Protein AF-A0A925FD03-F1 (afdb_monomer_lite)

Foldseek 3Di:
DDDDDDDDDDDDDDDDPPPPPPDDDPPDPDDADPVCVVVVVPVPPPPPPPDDVVPVVVVVVVPCPDPVNVVVVVVVVVVVVVVVVVVVCCVPVVDDDPPDPVVVVVVVVVVVVVVVVVVVVVVVVVVVVVVVLVVLLVVLVVVLVVCVVPDDPPPPCNVVSNNCSVCVSSVVVVVVPPDPDDD

Structure (mmCIF, N/CA/C/O backbone):
data_AF-A0A925FD03-F1
#
_entry.id   AF-A0A925FD03-F1
#
loop_
_atom_site.group_PDB
_atom_site.id
_atom_site.type_symbol
_atom_site.label_atom_id
_atom_site.label_alt_id
_atom_site.label_comp_id
_atom_site.label_asym_id
_atom_site.label_entity_id
_atom_site.label_seq_id
_atom_site.pdbx_PDB_ins_code
_atom_site.Cartn_x
_atom_site.Cartn_y
_atom_site.Cartn_z
_atom_site.occupancy
_atom_site.B_iso_or_equiv
_atom_site.auth_seq_id
_atom_site.auth_comp_id
_atom_site.auth_asym_id
_atom_site.auth_atom_id
_atom_site.pdbx_PDB_model_num
ATOM 1 N N . MET A 1 1 ? 17.446 -18.749 45.546 1.00 41.53 1 MET A N 1
ATOM 2 C CA . MET A 1 1 ? 17.379 -19.954 46.398 1.00 41.53 1 MET A CA 1
ATOM 3 C C . MET A 1 1 ? 17.596 -19.533 47.842 1.00 41.53 1 MET A C 1
ATOM 5 O O . MET A 1 1 ? 18.739 -19.405 48.239 1.00 41.53 1 MET A O 1
ATOM 9 N N . THR A 1 2 ? 16.528 -19.202 48.575 1.00 31.70 2 THR A N 1
ATOM 10 C CA . THR A 1 2 ? 16.390 -19.368 50.040 1.00 31.70 2 THR A CA 1
ATOM 11 C C . THR A 1 2 ? 15.096 -18.706 50.509 1.00 31.70 2 THR A C 1
ATOM 13 O O . THR A 1 2 ? 14.899 -17.503 50.394 1.00 31.70 2 THR A O 1
ATOM 16 N N . TRP A 1 3 ? 14.208 -19.550 51.019 1.00 27.33 3 TRP A N 1
ATOM 17 C CA . TRP A 1 3 ? 13.034 -19.203 51.803 1.00 27.33 3 TRP A CA 1
ATOM 18 C C . TRP A 1 3 ? 13.441 -19.009 53.275 1.00 27.33 3 TRP A C 1
ATOM 20 O O . TRP A 1 3 ? 14.169 -19.841 53.812 1.00 27.33 3 TRP A O 1
ATOM 30 N N . ARG A 1 4 ? 12.930 -17.964 53.935 1.00 31.33 4 ARG A N 1
ATOM 31 C CA . ARG A 1 4 ? 12.794 -17.774 55.402 1.00 31.33 4 ARG A CA 1
ATOM 32 C C . ARG A 1 4 ? 11.747 -16.669 55.598 1.00 31.33 4 ARG A C 1
ATOM 34 O O . ARG A 1 4 ? 11.759 -15.722 54.833 1.00 31.33 4 ARG A O 1
ATOM 41 N N . LEU A 1 5 ? 10.830 -16.664 56.556 1.00 35.66 5 LEU A N 1
ATOM 42 C CA . LEU A 1 5 ? 10.571 -17.503 57.718 1.00 35.66 5 LEU A CA 1
ATOM 43 C C . LEU A 1 5 ? 9.084 -17.345 58.059 1.00 35.66 5 LEU A C 1
ATOM 45 O O . LEU A 1 5 ? 8.507 -16.268 57.958 1.00 35.66 5 LEU A O 1
ATOM 49 N N . ARG A 1 6 ? 8.492 -18.448 58.498 1.00 44.34 6 ARG A N 1
ATOM 50 C CA . ARG A 1 6 ? 7.165 -18.548 59.095 1.00 44.34 6 ARG A CA 1
ATOM 51 C C . ARG A 1 6 ? 7.259 -18.150 60.567 1.00 44.34 6 ARG A C 1
ATOM 53 O O . ARG A 1 6 ? 8.025 -18.770 61.298 1.00 44.34 6 ARG A O 1
ATOM 60 N N . THR A 1 7 ? 6.411 -17.235 61.027 1.00 45.59 7 THR A N 1
ATOM 61 C CA . THR A 1 7 ? 6.007 -17.169 62.439 1.00 45.59 7 THR A CA 1
ATOM 62 C C . THR A 1 7 ? 4.485 -17.168 62.526 1.00 45.59 7 THR A C 1
ATOM 64 O O . THR A 1 7 ? 3.768 -16.694 61.647 1.00 45.59 7 THR A O 1
ATOM 67 N N . ARG A 1 8 ? 3.994 -17.882 63.535 1.00 40.28 8 ARG A N 1
ATOM 68 C CA . ARG A 1 8 ? 2.632 -18.387 63.679 1.00 40.28 8 ARG A CA 1
ATOM 69 C C . ARG A 1 8 ? 2.003 -17.721 64.903 1.00 40.28 8 ARG A C 1
ATOM 71 O O . ARG A 1 8 ? 2.601 -17.768 65.967 1.00 40.28 8 ARG A O 1
ATOM 78 N N . LYS A 1 9 ? 0.744 -17.300 64.734 1.00 36.22 9 LYS A N 1
ATOM 79 C CA . LYS A 1 9 ? -0.324 -17.115 65.738 1.00 36.22 9 LYS A CA 1
ATOM 80 C C . LYS A 1 9 ? -0.216 -15.948 66.732 1.00 36.22 9 LYS A C 1
ATOM 82 O O . LYS A 1 9 ? 0.483 -16.024 67.730 1.00 36.22 9 LYS A O 1
ATOM 87 N N . GLY A 1 10 ? -1.148 -15.011 66.562 1.00 35.59 10 GLY A N 1
ATOM 88 C CA . GLY A 1 10 ? -1.773 -14.249 67.639 1.00 35.59 10 GLY A CA 1
ATOM 89 C C . GLY A 1 10 ? -3.152 -13.754 67.189 1.00 35.59 10 GLY A C 1
ATOM 90 O O . GLY A 1 10 ? -3.254 -13.156 66.129 1.00 35.59 10 GLY A O 1
ATOM 91 N N . GLY A 1 11 ? -4.192 -14.036 67.982 1.00 33.16 11 GLY A N 1
ATOM 92 C CA . GLY A 1 11 ? -5.433 -13.248 68.028 1.00 33.16 11 GLY A CA 1
ATOM 93 C C . GLY A 1 11 ? -6.513 -13.536 66.981 1.00 33.16 11 GLY A C 1
ATOM 94 O O . GLY A 1 11 ? -6.385 -13.197 65.814 1.00 33.16 11 GLY A O 1
ATOM 95 N N . LYS A 1 12 ? -7.633 -14.111 67.429 1.00 38.88 12 LYS A N 1
ATOM 96 C CA . LYS A 1 12 ? -8.892 -14.205 66.680 1.00 38.88 12 LYS A CA 1
ATOM 97 C C . LYS A 1 12 ? -9.540 -12.819 66.549 1.00 38.88 12 LYS A C 1
A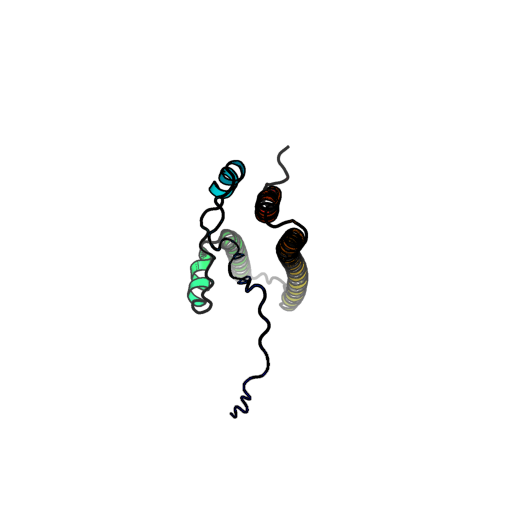TOM 99 O O . LYS A 1 12 ? -9.759 -12.175 67.566 1.00 38.88 12 LYS A O 1
ATOM 104 N N . MET A 1 13 ? -9.979 -12.461 65.346 1.00 33.41 13 MET A N 1
ATOM 105 C CA . MET A 1 13 ? -11.202 -11.686 65.110 1.00 33.41 13 MET A CA 1
ATOM 106 C C . MET A 1 13 ? -11.670 -12.004 63.689 1.00 33.41 13 MET A C 1
ATOM 108 O O . MET A 1 13 ? -11.008 -11.664 62.715 1.00 33.41 13 MET A O 1
ATOM 112 N N . SER A 1 14 ? -12.769 -12.749 63.580 1.00 45.66 14 SER A N 1
ATOM 113 C CA . SER A 1 14 ? -13.496 -12.925 62.324 1.00 45.66 14 SER A CA 1
ATOM 114 C C . SER A 1 14 ? -14.675 -11.963 62.353 1.00 45.66 14 SER A C 1
ATOM 116 O O . SER A 1 14 ? -15.416 -11.946 63.337 1.00 45.66 14 SER A O 1
ATOM 118 N N . PRO A 1 15 ? -14.827 -11.156 61.301 1.00 34.41 15 PRO A N 1
ATOM 119 C CA . PRO A 1 15 ? -16.124 -11.116 60.647 1.00 34.41 15 PRO A CA 1
ATOM 120 C C . PRO A 1 15 ? -15.973 -11.193 59.122 1.00 34.41 15 PRO A C 1
ATOM 122 O O . PRO A 1 15 ? -15.280 -10.389 58.511 1.00 34.41 15 PRO A O 1
ATOM 125 N N . GLY A 1 16 ? -16.674 -12.153 58.516 1.00 35.59 16 GLY A N 1
ATOM 126 C CA . GLY A 1 16 ? -17.121 -12.058 57.126 1.00 35.59 16 GLY A CA 1
ATOM 127 C C . GLY A 1 16 ? -16.068 -12.321 56.054 1.00 35.59 16 GLY A C 1
ATOM 128 O O . GLY A 1 16 ? -15.621 -11.412 55.361 1.00 35.59 16 GLY A O 1
ATOM 129 N N . THR A 1 17 ? -15.750 -13.593 55.832 1.00 36.62 17 THR A N 1
ATOM 130 C CA . THR A 1 17 ? -15.145 -14.068 54.586 1.00 36.62 17 THR A CA 1
ATOM 131 C C . THR A 1 17 ? -16.154 -13.883 53.445 1.00 36.62 17 THR A C 1
ATOM 133 O O . THR A 1 17 ? -16.907 -14.795 53.115 1.00 36.62 17 THR A O 1
ATOM 136 N N . HIS A 1 18 ? -16.212 -12.698 52.838 1.00 35.25 18 HIS A N 1
ATOM 137 C CA . HIS A 1 18 ? -16.788 -12.566 51.503 1.00 35.25 18 HIS A CA 1
ATOM 138 C C . HIS A 1 18 ? -15.708 -12.958 50.502 1.00 35.25 18 HIS A C 1
ATOM 140 O O . HIS A 1 18 ? -14.871 -12.156 50.094 1.00 35.25 18 HIS A O 1
ATOM 146 N N . SER A 1 19 ? -15.709 -14.249 50.181 1.00 34.69 19 SER A N 1
ATOM 147 C CA . SER A 1 19 ? -14.955 -14.857 49.095 1.00 34.69 19 SER A CA 1
ATOM 148 C C . SER A 1 19 ? -15.075 -14.011 47.828 1.00 34.69 19 SER A C 1
ATOM 150 O O . SER A 1 19 ? -16.156 -13.868 47.256 1.00 34.69 19 SER A O 1
ATOM 152 N N . VAL A 1 20 ? -13.951 -13.456 47.379 1.00 41.53 20 VAL A N 1
ATOM 153 C CA . VAL A 1 20 ? -13.813 -12.704 46.123 1.00 41.53 20 VAL A CA 1
ATOM 154 C C . VAL A 1 20 ? -13.745 -13.695 44.949 1.00 41.53 20 VAL A C 1
ATOM 156 O O . VAL A 1 20 ? -12.783 -13.720 44.189 1.00 41.53 20 VAL A O 1
ATOM 159 N N . GLU A 1 21 ? -14.745 -14.572 44.831 1.00 36.34 21 GLU A N 1
ATOM 160 C CA . GLU A 1 21 ? -14.787 -15.642 43.817 1.00 36.34 21 GLU A CA 1
ATOM 161 C C . GLU A 1 21 ? -15.936 -15.519 42.801 1.00 36.34 21 GLU A C 1
ATOM 163 O O . GLU A 1 21 ? -16.087 -16.377 41.936 1.00 36.34 21 GLU A O 1
ATOM 168 N N . HIS A 1 22 ? -16.714 -14.431 42.798 1.00 38.28 22 HIS A N 1
ATOM 169 C CA . HIS A 1 22 ? -17.893 -14.334 41.923 1.00 38.28 22 HIS A CA 1
ATOM 170 C C . HIS A 1 22 ? -17.983 -13.065 41.072 1.00 38.28 22 HIS A C 1
ATOM 172 O O . HIS A 1 22 ? -19.055 -12.491 40.964 1.00 38.28 22 HIS A O 1
ATOM 178 N N . LEU A 1 23 ? -16.904 -12.642 40.409 1.00 40.28 23 LEU A N 1
ATOM 179 C CA . LEU A 1 23 ? -17.001 -11.673 39.299 1.00 40.28 23 LEU A CA 1
ATOM 180 C C . LEU A 1 23 ? -16.047 -12.045 38.157 1.00 40.28 23 LEU A C 1
ATOM 182 O O . LEU A 1 23 ? -15.271 -11.241 37.647 1.00 40.28 23 LEU A O 1
ATOM 186 N N . ALA A 1 24 ? -16.094 -13.309 37.739 1.00 33.28 24 ALA A N 1
ATOM 187 C CA . ALA A 1 24 ? -15.550 -13.682 36.445 1.00 33.28 24 ALA A CA 1
ATOM 188 C C . ALA A 1 24 ? -16.491 -13.135 35.363 1.00 33.28 24 ALA A C 1
ATOM 190 O O . ALA A 1 24 ? -17.618 -13.616 35.224 1.00 33.28 24 ALA A O 1
ATOM 191 N N . PHE A 1 25 ? -16.021 -12.156 34.581 1.00 42.28 25 PHE A N 1
ATOM 192 C CA . PHE A 1 25 ? -16.588 -11.864 33.263 1.00 42.28 25 PHE A CA 1
ATOM 193 C C . PHE A 1 25 ? -16.885 -13.194 32.556 1.00 42.28 25 PHE A C 1
ATOM 195 O O . PHE A 1 25 ? -16.023 -14.085 32.585 1.00 42.28 25 PHE A O 1
ATOM 202 N N . PRO A 1 26 ? -18.066 -13.373 31.940 1.00 40.09 26 PRO A N 1
ATOM 203 C CA . PRO A 1 26 ? -18.356 -14.595 31.212 1.00 40.09 26 PRO A CA 1
ATOM 204 C C . PRO A 1 26 ? -17.253 -14.807 30.170 1.00 40.09 26 PRO A C 1
ATOM 206 O O . PRO A 1 26 ? -17.122 -14.048 29.215 1.00 40.09 26 PRO A O 1
ATOM 209 N N . ARG A 1 27 ? -16.421 -15.836 30.383 1.00 45.00 27 ARG A N 1
ATOM 210 C CA . ARG A 1 27 ? -15.337 -16.216 29.459 1.00 45.00 27 ARG A CA 1
ATOM 211 C C . ARG A 1 27 ? -15.885 -16.766 28.138 1.00 45.00 27 ARG A C 1
ATOM 213 O O . ARG A 1 27 ? -15.128 -16.963 27.194 1.00 45.00 27 ARG A O 1
ATOM 220 N N . ALA A 1 28 ? -17.190 -17.034 28.085 1.00 44.44 28 ALA A N 1
ATOM 221 C CA . ALA A 1 28 ? -17.898 -17.414 26.878 1.00 44.44 28 ALA A CA 1
ATOM 222 C C . ALA A 1 28 ? -18.300 -16.153 26.092 1.00 44.44 28 ALA A C 1
ATOM 224 O O . ALA A 1 28 ? -18.830 -15.214 26.691 1.00 44.44 28 ALA A O 1
ATOM 225 N N . PRO A 1 29 ? -18.088 -16.116 24.764 1.00 45.66 29 PRO A N 1
ATOM 226 C CA . PRO A 1 29 ? -18.530 -14.994 23.946 1.00 45.66 29 PRO A CA 1
ATOM 227 C C . PRO A 1 29 ? -20.040 -14.797 24.126 1.00 45.66 29 PRO A C 1
ATOM 229 O O . PRO A 1 29 ? -20.816 -15.737 23.948 1.00 45.66 29 PRO A O 1
ATOM 232 N N . MET A 1 30 ? -20.462 -13.582 24.495 1.00 56.84 30 MET A N 1
ATOM 233 C CA . MET A 1 30 ? -21.887 -13.265 24.571 1.00 56.84 30 MET A CA 1
ATOM 234 C C . MET A 1 30 ? -22.548 -13.528 23.209 1.00 56.84 30 MET A C 1
ATOM 236 O O . MET A 1 30 ? -21.993 -13.148 22.172 1.00 56.84 30 MET A O 1
ATOM 240 N N . PRO A 1 31 ? -23.743 -14.141 23.178 1.00 48.41 31 PRO A N 1
ATOM 241 C CA . PRO A 1 31 ? -24.482 -14.300 21.940 1.00 48.41 31 PRO A CA 1
ATOM 242 C C . PRO A 1 31 ? -24.860 -12.920 21.396 1.00 48.41 31 PRO A C 1
ATOM 244 O O . PRO A 1 31 ? -25.559 -12.145 22.046 1.00 48.41 31 PRO A O 1
ATOM 247 N N . TRP A 1 32 ? -24.402 -12.622 20.182 1.00 50.66 32 TRP A N 1
ATOM 248 C CA . TRP A 1 32 ? -24.641 -11.343 19.519 1.00 50.66 32 TRP A CA 1
ATOM 249 C C . TRP A 1 32 ? -26.138 -10.971 19.479 1.00 50.66 32 TRP A C 1
ATOM 251 O O . TRP A 1 32 ? -26.981 -11.818 19.129 1.00 50.66 32 TRP A O 1
ATOM 261 N N . PRO A 1 33 ? -26.492 -9.703 19.763 1.00 53.25 33 PRO A N 1
ATOM 262 C CA . PRO A 1 33 ? -27.855 -9.202 19.603 1.00 53.25 33 PRO A CA 1
ATOM 263 C C . PRO A 1 33 ? -28.383 -9.411 18.180 1.00 53.25 33 PRO A C 1
ATOM 265 O O . PRO A 1 33 ? -27.627 -9.350 17.209 1.00 53.25 33 PRO A O 1
ATOM 268 N N . ARG A 1 34 ? -29.694 -9.671 18.038 1.00 57.53 34 ARG A N 1
ATOM 269 C CA . ARG A 1 34 ? -30.312 -10.074 16.754 1.00 57.53 34 ARG A CA 1
ATOM 270 C C . ARG A 1 34 ? -30.016 -9.101 15.600 1.00 57.53 34 ARG A C 1
ATOM 272 O O . ARG A 1 34 ? -29.830 -9.560 14.480 1.00 57.53 34 ARG A O 1
ATOM 279 N N . TYR A 1 35 ? -29.890 -7.803 15.880 1.00 58.84 35 TYR A N 1
ATOM 280 C CA . TYR A 1 35 ? -29.585 -6.767 14.885 1.00 58.84 35 TYR A CA 1
ATOM 281 C C . TYR A 1 35 ? -28.125 -6.761 14.403 1.00 58.84 35 TYR A C 1
ATOM 283 O O . TYR A 1 35 ? -27.875 -6.409 13.258 1.00 58.84 35 TYR A O 1
ATOM 291 N N . LEU A 1 36 ? -27.155 -7.189 15.221 1.00 52.34 36 LEU A N 1
ATOM 292 C CA . LEU A 1 36 ? -25.764 -7.352 14.772 1.00 52.34 36 LEU A CA 1
ATOM 293 C C . LEU A 1 36 ? -25.520 -8.697 14.099 1.00 52.34 36 LEU A C 1
ATOM 295 O O . LEU A 1 36 ? -24.520 -8.871 13.410 1.00 52.34 36 LEU A O 1
ATOM 299 N N . ARG A 1 37 ? -26.447 -9.643 14.259 1.00 53.81 37 ARG A N 1
ATOM 300 C CA . ARG A 1 37 ? -26.341 -10.975 13.666 1.00 53.81 37 ARG A CA 1
ATOM 301 C C . ARG A 1 37 ? -26.352 -10.929 12.133 1.00 53.81 37 ARG A C 1
ATOM 303 O O . ARG A 1 37 ? -25.707 -11.759 11.497 1.00 53.81 37 ARG A O 1
ATOM 310 N N . SER A 1 38 ? -27.033 -9.942 11.543 1.00 54.25 38 SER A N 1
ATOM 311 C CA . SER A 1 38 ? -27.000 -9.667 10.099 1.00 54.25 38 SER A CA 1
ATOM 312 C C . SER A 1 38 ? -25.640 -9.126 9.638 1.00 54.25 38 SER A C 1
ATOM 314 O O . SER A 1 38 ? -25.175 -9.509 8.569 1.00 54.25 38 SER A O 1
ATOM 316 N N . LEU A 1 39 ? -24.967 -8.321 10.468 1.00 51.00 39 LEU A N 1
ATOM 317 C CA . LEU A 1 39 ? -23.623 -7.784 10.216 1.00 51.00 39 LEU A CA 1
ATOM 318 C C . LEU A 1 39 ? -22.513 -8.821 10.451 1.00 51.00 39 LEU A C 1
ATOM 320 O O . LEU A 1 39 ? -21.495 -8.797 9.769 1.00 51.00 39 LEU A O 1
ATOM 324 N N . THR A 1 40 ? -22.698 -9.767 11.375 1.00 49.28 40 THR A N 1
ATOM 325 C CA . THR A 1 40 ? -21.745 -10.873 11.584 1.00 49.28 40 THR A CA 1
ATOM 326 C C . THR A 1 40 ? -21.871 -11.965 10.526 1.00 49.28 40 THR A C 1
ATOM 328 O O . THR A 1 40 ? -20.902 -12.668 10.265 1.00 49.28 40 THR A O 1
ATOM 331 N N . ARG A 1 41 ? -23.043 -12.114 9.887 1.00 48.88 41 ARG A N 1
ATOM 332 C CA . ARG A 1 41 ? -23.267 -13.123 8.834 1.00 48.88 41 ARG A CA 1
ATOM 333 C C . ARG A 1 41 ? -22.438 -12.850 7.571 1.00 48.88 41 ARG A C 1
ATOM 335 O O . ARG A 1 41 ? -22.217 -13.766 6.788 1.00 48.88 41 ARG A O 1
ATOM 342 N N . THR A 1 42 ? -21.951 -11.621 7.397 1.00 47.69 42 THR A N 1
ATOM 343 C CA . THR A 1 42 ? -21.084 -11.204 6.284 1.00 47.69 42 THR A CA 1
ATOM 344 C C . THR A 1 42 ? -19.600 -11.148 6.646 1.00 47.69 42 THR A C 1
ATOM 346 O O . THR A 1 42 ? -18.785 -10.826 5.784 1.00 47.69 42 THR A O 1
ATOM 349 N N . LEU A 1 43 ? -19.217 -11.475 7.886 1.00 48.12 43 LEU A N 1
ATOM 350 C CA . LEU A 1 43 ? -17.821 -11.674 8.264 1.00 48.12 43 LEU A CA 1
ATOM 351 C C . LEU A 1 43 ? -17.512 -13.168 8.102 1.00 48.12 43 LEU A C 1
ATOM 353 O O . LEU A 1 43 ? -17.717 -13.925 9.053 1.00 48.12 43 LEU A O 1
ATOM 357 N N . PRO A 1 44 ? -17.064 -13.632 6.913 1.00 43.91 44 PRO A N 1
ATOM 358 C CA . PRO A 1 44 ? -16.608 -15.007 6.772 1.00 43.91 44 PRO A CA 1
ATOM 359 C C . PRO A 1 44 ? -15.559 -15.260 7.850 1.00 43.91 44 PRO A C 1
ATOM 361 O O . PRO A 1 44 ? -14.762 -14.362 8.143 1.00 43.91 44 PRO A O 1
ATOM 364 N N . GLY A 1 45 ? -15.576 -16.459 8.439 1.00 50.00 45 GLY A N 1
ATOM 365 C CA . GLY A 1 45 ? -14.507 -16.966 9.292 1.00 50.00 45 GLY A CA 1
ATOM 366 C C . GLY A 1 45 ? -13.205 -16.912 8.507 1.00 50.00 45 GLY A C 1
ATOM 367 O O . GLY A 1 45 ? -12.838 -17.846 7.802 1.00 50.00 45 GLY A O 1
ATOM 368 N N . ARG A 1 46 ? -12.566 -15.746 8.530 1.00 49.94 46 ARG A N 1
ATOM 369 C CA . ARG A 1 46 ? -11.410 -15.447 7.712 1.00 49.94 46 ARG A CA 1
ATOM 370 C C . ARG A 1 46 ? -10.270 -16.064 8.484 1.00 49.94 46 ARG A C 1
ATOM 372 O O . ARG A 1 46 ? -9.834 -15.498 9.484 1.00 49.94 46 ARG A O 1
ATOM 379 N N . SER A 1 47 ? -9.851 -17.252 8.055 1.00 49.41 47 SER A N 1
ATOM 380 C CA . SER A 1 47 ? -8.564 -17.818 8.437 1.00 49.41 47 SER A CA 1
ATOM 381 C C . SER A 1 47 ? -7.552 -16.677 8.404 1.00 49.41 47 SER A C 1
ATOM 383 O O . SER A 1 47 ? -7.339 -16.067 7.350 1.00 49.41 47 SER A O 1
ATOM 385 N N . MET A 1 48 ? -7.022 -16.313 9.572 1.00 55.91 48 MET A N 1
ATOM 386 C CA . MET A 1 48 ? -5.949 -15.336 9.670 1.00 55.91 48 MET A CA 1
ATOM 387 C C . MET A 1 48 ? -4.867 -15.798 8.699 1.00 55.91 48 MET A C 1
ATOM 389 O O . MET A 1 48 ? -4.416 -16.939 8.803 1.00 55.91 48 MET A O 1
ATOM 393 N N . ILE A 1 49 ? -4.535 -14.961 7.709 1.00 60.38 49 ILE A N 1
ATOM 394 C CA . ILE A 1 49 ? -3.522 -15.287 6.703 1.00 60.38 49 ILE A CA 1
ATOM 395 C C . ILE A 1 49 ? -2.255 -15.614 7.480 1.00 60.38 49 ILE A C 1
ATOM 397 O O . ILE A 1 49 ? -1.631 -14.741 8.082 1.00 60.38 49 ILE A O 1
ATOM 401 N N . THR A 1 50 ? -1.949 -16.903 7.543 1.00 57.09 50 THR A N 1
ATOM 402 C CA . THR A 1 50 ? -0.805 -17.403 8.281 1.00 57.09 50 THR A CA 1
ATOM 403 C C . THR A 1 50 ? 0.367 -17.220 7.337 1.00 57.09 50 THR A C 1
ATOM 405 O O . THR A 1 50 ? 0.526 -17.969 6.378 1.00 57.09 50 THR A O 1
ATOM 408 N N . TYR A 1 51 ? 1.111 -16.132 7.532 1.00 65.31 51 TYR A N 1
ATOM 409 C CA . TYR A 1 51 ? 2.347 -15.898 6.800 1.00 65.31 51 TYR A CA 1
ATOM 410 C C . TYR A 1 51 ? 3.380 -16.896 7.311 1.00 65.31 51 TYR A C 1
ATOM 412 O O . TYR A 1 51 ? 3.835 -16.781 8.446 1.00 65.31 51 TYR A O 1
ATOM 420 N N . ASP A 1 52 ? 3.724 -17.881 6.486 1.00 76.38 52 ASP A N 1
ATOM 421 C CA . ASP A 1 52 ? 4.833 -18.786 6.755 1.00 76.38 52 ASP A CA 1
ATOM 422 C C . ASP A 1 52 ? 6.106 -18.229 6.092 1.00 76.38 52 ASP A C 1
ATOM 424 O O . ASP A 1 52 ? 6.269 -18.356 4.873 1.00 76.38 52 ASP A O 1
ATOM 428 N N . PRO A 1 53 ? 7.012 -17.584 6.854 1.00 71.75 53 PRO A N 1
ATOM 429 C CA . PRO A 1 53 ? 8.215 -16.969 6.297 1.00 71.75 53 PRO A CA 1
ATOM 430 C C . PRO A 1 53 ? 9.207 -18.002 5.742 1.00 71.75 53 PRO A C 1
ATOM 432 O O . PRO A 1 53 ? 10.134 -17.628 5.026 1.00 71.75 53 PRO A O 1
ATOM 435 N N . LYS A 1 54 ? 9.031 -19.298 6.043 1.00 78.06 54 LYS A N 1
ATOM 436 C CA . LYS A 1 54 ? 9.943 -20.364 5.600 1.00 78.06 54 LYS A CA 1
ATOM 437 C C . LYS A 1 54 ? 9.713 -20.779 4.144 1.00 78.06 54 LYS A C 1
ATOM 439 O O . LYS A 1 54 ? 10.590 -21.390 3.545 1.00 78.06 54 LYS A O 1
ATOM 444 N N . ASN A 1 55 ? 8.585 -20.388 3.551 1.00 76.44 55 ASN A N 1
ATOM 445 C CA . ASN A 1 55 ? 8.183 -20.758 2.191 1.00 76.44 55 ASN A CA 1
ATOM 446 C C . ASN A 1 55 ? 8.364 -19.616 1.168 1.00 76.44 55 ASN A C 1
ATOM 448 O O . ASN A 1 55 ? 7.540 -19.438 0.271 1.00 76.44 55 ASN A O 1
ATOM 452 N N . TRP A 1 56 ? 9.447 -18.837 1.270 1.00 80.56 56 TRP A N 1
ATOM 453 C CA . TRP A 1 56 ? 9.697 -17.675 0.399 1.00 80.56 56 TRP A CA 1
ATOM 454 C C . TRP A 1 56 ? 9.819 -18.031 -1.095 1.00 80.56 56 TRP A C 1
ATOM 456 O O . TRP A 1 56 ? 9.333 -17.285 -1.942 1.00 80.56 56 TRP A O 1
ATOM 466 N N . LEU A 1 57 ? 10.393 -19.196 -1.424 1.00 81.00 57 LEU A N 1
ATOM 467 C CA . LEU A 1 57 ? 10.506 -19.680 -2.808 1.00 81.00 57 LEU A CA 1
ATOM 468 C C . LEU A 1 57 ? 9.135 -19.913 -3.442 1.00 81.00 57 LEU A C 1
ATOM 470 O O . LEU A 1 57 ? 8.891 -19.519 -4.577 1.00 81.00 57 LEU A O 1
ATOM 474 N N . ARG A 1 58 ? 8.207 -20.513 -2.693 1.00 74.62 58 ARG A N 1
ATOM 475 C CA . ARG A 1 58 ? 6.850 -20.761 -3.181 1.00 74.62 58 ARG A CA 1
ATOM 476 C C . ARG A 1 58 ? 6.097 -19.452 -3.425 1.00 74.62 58 ARG A C 1
ATOM 478 O O . ARG A 1 58 ? 5.377 -19.356 -4.406 1.00 74.62 58 ARG A O 1
ATOM 485 N N . ILE A 1 59 ? 6.326 -18.425 -2.605 1.00 75.62 59 ILE A N 1
ATOM 486 C CA . ILE A 1 59 ? 5.745 -17.086 -2.802 1.00 75.62 59 ILE A CA 1
ATOM 487 C C . ILE A 1 59 ? 6.252 -16.444 -4.103 1.00 75.62 59 ILE A C 1
ATOM 489 O O . ILE A 1 59 ? 5.463 -15.824 -4.816 1.00 75.62 59 ILE A O 1
ATOM 493 N N . LEU A 1 60 ? 7.534 -16.627 -4.441 1.00 77.69 60 LEU A N 1
ATOM 494 C CA . LEU A 1 60 ? 8.111 -16.131 -5.695 1.00 77.69 60 LEU A CA 1
ATOM 495 C C . LEU A 1 60 ? 7.447 -16.780 -6.924 1.00 77.69 60 LEU A C 1
ATOM 497 O O . LEU A 1 60 ? 7.181 -16.093 -7.908 1.00 77.69 60 LEU A O 1
ATOM 501 N N . PHE A 1 61 ? 7.125 -18.076 -6.846 1.00 76.12 61 PHE A N 1
ATOM 502 C CA . PHE A 1 61 ? 6.501 -18.826 -7.945 1.00 76.12 61 PHE A CA 1
ATOM 503 C C . PHE A 1 61 ? 4.957 -18.840 -7.932 1.00 76.12 61 PHE A C 1
ATOM 505 O O . PHE A 1 61 ? 4.359 -19.107 -8.971 1.00 76.12 61 PHE A O 1
ATOM 512 N N . ASP A 1 62 ? 4.294 -18.496 -6.821 1.00 70.00 62 ASP A N 1
ATOM 513 C CA . ASP A 1 62 ? 2.829 -18.311 -6.732 1.00 70.00 62 ASP A CA 1
ATOM 514 C C . ASP A 1 62 ? 2.376 -16.915 -7.244 1.00 70.00 62 ASP A C 1
ATOM 516 O O . ASP A 1 62 ? 1.192 -16.686 -7.516 1.00 70.00 62 ASP A O 1
ATOM 520 N N . PHE A 1 63 ? 3.325 -15.988 -7.441 1.00 66.44 63 PHE A N 1
ATOM 521 C CA . PHE A 1 63 ? 3.151 -14.610 -7.935 1.00 66.44 63 PHE A CA 1
ATOM 522 C C . PHE A 1 63 ? 2.519 -14.413 -9.346 1.00 66.44 63 PHE A C 1
ATOM 524 O O . PHE A 1 63 ? 1.842 -13.392 -9.541 1.00 66.44 63 PHE A O 1
ATOM 531 N N . PRO A 1 64 ? 2.637 -15.340 -10.327 1.00 65.94 64 PRO A N 1
ATOM 532 C CA . PRO A 1 64 ? 2.139 -15.158 -11.701 1.00 65.94 64 PRO A CA 1
ATOM 533 C C . PRO A 1 64 ? 0.622 -14.967 -11.852 1.00 65.94 64 PRO A C 1
ATOM 535 O O . PRO A 1 64 ? 0.161 -14.557 -12.915 1.00 65.94 64 PRO A O 1
ATOM 538 N N . ARG A 1 65 ? -0.182 -15.259 -10.818 1.00 67.19 65 ARG A N 1
ATOM 539 C CA . ARG A 1 65 ? -1.650 -15.100 -10.877 1.00 67.19 65 ARG A CA 1
ATOM 540 C C . ARG A 1 65 ? -2.141 -13.685 -10.574 1.00 67.19 65 ARG A C 1
ATOM 542 O O . ARG A 1 65 ? -3.339 -13.429 -10.701 1.00 67.19 65 ARG A O 1
ATOM 549 N N . SER A 1 66 ? -1.271 -12.773 -10.137 1.00 78.19 66 SER A N 1
ATOM 550 C CA . SER A 1 66 ? -1.727 -11.433 -9.767 1.00 78.19 66 SER A CA 1
ATOM 551 C C . SER A 1 66 ? -2.076 -10.590 -11.011 1.00 78.19 66 SER A C 1
ATOM 553 O O . SER A 1 66 ? -1.328 -10.597 -11.991 1.00 78.19 66 SER A O 1
ATOM 555 N N . PRO A 1 67 ? -3.180 -9.816 -10.994 1.00 78.38 67 PRO A N 1
ATOM 556 C CA . PRO A 1 67 ? -3.534 -8.914 -12.095 1.00 78.38 67 PRO A CA 1
ATOM 557 C C . PRO A 1 67 ? -2.430 -7.900 -12.424 1.00 78.38 67 PRO A C 1
ATOM 559 O O . PRO A 1 67 ? -2.231 -7.573 -13.589 1.00 78.38 67 PRO A O 1
ATOM 562 N N . VAL A 1 68 ? -1.692 -7.460 -11.397 1.00 84.00 68 VAL A N 1
ATOM 563 C CA . VAL A 1 68 ? -0.558 -6.529 -11.502 1.00 84.00 68 VAL A CA 1
ATOM 564 C C . VAL A 1 68 ? 0.586 -7.137 -12.310 1.00 84.00 68 VAL A C 1
ATOM 566 O O . VAL A 1 68 ? 1.203 -6.458 -13.124 1.00 84.00 68 VAL A O 1
ATOM 569 N N . PHE A 1 69 ? 0.861 -8.429 -12.123 1.00 83.62 69 PHE A N 1
ATOM 570 C CA . PHE A 1 69 ? 1.896 -9.106 -12.894 1.00 83.62 69 PHE A CA 1
ATOM 571 C C . PHE A 1 69 ? 1.541 -9.150 -14.379 1.00 83.62 69 PHE A C 1
ATOM 573 O O . PHE A 1 69 ? 2.387 -8.850 -15.209 1.00 83.62 69 PHE A O 1
ATOM 580 N N . ARG A 1 70 ? 0.284 -9.456 -14.725 1.00 83.12 70 ARG A N 1
ATOM 581 C CA . ARG A 1 70 ? -0.142 -9.512 -16.131 1.00 83.12 70 ARG A CA 1
ATOM 582 C C . ARG A 1 70 ? -0.012 -8.159 -16.831 1.00 83.12 70 ARG A C 1
ATOM 584 O O . ARG A 1 70 ? 0.387 -8.132 -17.988 1.00 83.12 70 ARG A O 1
ATOM 591 N N . THR A 1 71 ? -0.331 -7.058 -16.150 1.00 86.44 71 THR A N 1
ATOM 592 C CA . THR A 1 71 ? -0.153 -5.716 -16.724 1.00 86.44 71 THR A CA 1
ATOM 593 C C . THR A 1 71 ? 1.326 -5.390 -16.918 1.00 86.44 71 THR A C 1
ATOM 595 O O . THR A 1 71 ? 1.727 -5.058 -18.025 1.00 86.44 71 THR A O 1
ATOM 598 N N . LEU A 1 72 ? 2.157 -5.602 -15.891 1.00 89.50 72 LEU A N 1
ATOM 599 C CA . LEU A 1 72 ? 3.595 -5.319 -15.973 1.00 89.50 72 LEU A CA 1
ATOM 600 C C . LEU A 1 72 ? 4.314 -6.214 -16.990 1.00 89.50 72 LEU A C 1
ATOM 602 O O . LEU A 1 72 ? 5.218 -5.761 -17.681 1.00 89.50 72 LEU A O 1
ATOM 606 N N . ALA A 1 73 ? 3.922 -7.483 -17.096 1.00 89.06 73 ALA A N 1
ATOM 607 C CA . ALA A 1 73 ? 4.509 -8.417 -18.047 1.00 89.06 73 ALA A CA 1
ATOM 608 C C . ALA A 1 73 ? 4.249 -7.981 -19.495 1.00 89.06 73 ALA A C 1
ATOM 610 O O . ALA A 1 73 ? 5.148 -8.090 -20.322 1.00 89.06 73 ALA A O 1
ATOM 611 N N . LEU A 1 74 ? 3.056 -7.454 -19.797 1.00 89.69 74 LEU A N 1
ATOM 612 C CA . LEU A 1 74 ? 2.755 -6.898 -21.118 1.00 89.69 74 LEU A CA 1
ATOM 613 C C . LEU A 1 74 ? 3.603 -5.655 -21.411 1.00 89.69 74 LEU A C 1
ATOM 615 O O . LEU A 1 74 ? 4.151 -5.559 -22.507 1.00 89.69 74 LEU A O 1
ATOM 619 N N . ASP A 1 75 ? 3.781 -4.765 -20.432 1.00 92.44 75 ASP A N 1
ATOM 620 C CA . ASP A 1 75 ? 4.633 -3.578 -20.583 1.00 92.44 75 ASP A CA 1
ATOM 621 C C . ASP A 1 75 ? 6.104 -3.964 -20.840 1.00 92.44 75 ASP A C 1
ATOM 623 O O . ASP A 1 75 ? 6.748 -3.425 -21.741 1.00 92.44 75 ASP A O 1
ATOM 627 N N . VAL A 1 76 ? 6.632 -4.946 -20.096 1.00 94.12 76 VAL A N 1
ATOM 628 C CA . VAL A 1 76 ? 8.014 -5.441 -20.248 1.00 94.12 76 VAL A CA 1
ATOM 629 C C . VAL A 1 76 ? 8.214 -6.146 -21.589 1.00 94.12 76 VAL A C 1
ATOM 631 O O . VAL A 1 76 ? 9.211 -5.897 -22.265 1.00 94.12 76 VAL A O 1
ATOM 634 N N . LEU A 1 77 ? 7.276 -7.006 -21.999 1.00 95.12 77 LEU A N 1
ATOM 635 C CA . LEU A 1 77 ? 7.342 -7.680 -23.298 1.00 95.12 77 LEU A CA 1
ATOM 636 C C . LEU A 1 77 ? 7.240 -6.680 -24.453 1.00 95.12 77 LEU A C 1
ATOM 638 O O . LEU A 1 77 ? 7.993 -6.797 -25.417 1.00 95.12 77 LEU A O 1
ATOM 642 N N . GLY A 1 78 ? 6.364 -5.678 -24.340 1.00 95.88 78 GLY A N 1
ATOM 643 C CA . GLY A 1 78 ? 6.240 -4.603 -25.324 1.00 95.88 78 GLY A CA 1
ATOM 644 C C . GLY A 1 78 ? 7.528 -3.789 -25.459 1.00 95.88 78 GLY A C 1
ATOM 645 O O . GLY A 1 78 ? 8.019 -3.594 -26.571 1.00 95.88 78 GLY A O 1
ATOM 646 N N . ALA A 1 79 ? 8.127 -3.384 -24.336 1.00 94.06 79 ALA A N 1
ATOM 647 C CA . ALA A 1 79 ? 9.410 -2.681 -24.329 1.00 94.06 79 ALA A CA 1
ATOM 648 C C . ALA A 1 79 ? 10.556 -3.544 -24.894 1.00 94.06 79 ALA A C 1
ATOM 650 O O . ALA A 1 79 ? 11.384 -3.045 -25.656 1.00 94.06 79 ALA A O 1
ATOM 651 N N . GLY A 1 80 ? 10.585 -4.841 -24.568 1.00 96.00 80 GLY A N 1
ATOM 652 C CA . GLY A 1 80 ? 11.574 -5.787 -25.090 1.00 96.00 80 GLY A CA 1
ATOM 653 C C . GLY A 1 80 ? 11.449 -6.009 -26.599 1.00 96.00 80 GLY A C 1
ATOM 654 O O . GLY A 1 80 ? 12.454 -5.983 -27.308 1.00 96.00 80 GLY A O 1
ATOM 655 N N . ALA A 1 81 ? 10.224 -6.159 -27.108 1.00 96.56 81 ALA A N 1
ATOM 656 C CA . ALA A 1 81 ? 9.963 -6.269 -28.541 1.00 96.56 81 ALA A CA 1
ATOM 657 C C . ALA A 1 81 ? 10.371 -4.990 -29.288 1.00 96.56 81 ALA A C 1
ATOM 659 O O . ALA A 1 81 ? 11.011 -5.069 -30.334 1.00 96.56 81 ALA A O 1
ATOM 660 N N . TYR A 1 82 ? 10.071 -3.815 -28.725 1.00 93.94 82 TYR A N 1
ATOM 661 C CA . TYR A 1 82 ? 10.512 -2.535 -29.279 1.00 93.94 82 TYR A CA 1
ATOM 662 C C . TYR A 1 82 ? 12.042 -2.435 -29.345 1.00 93.94 82 TYR A C 1
ATOM 664 O O . TYR A 1 82 ? 12.590 -2.119 -30.399 1.00 93.94 82 TYR A O 1
ATOM 672 N N . ALA A 1 83 ? 12.744 -2.769 -28.258 1.00 91.06 83 ALA A N 1
ATOM 673 C CA . ALA A 1 83 ? 14.205 -2.768 -28.237 1.00 91.06 83 ALA A CA 1
ATOM 674 C C . ALA A 1 83 ? 14.798 -3.734 -29.281 1.00 91.06 83 ALA A C 1
ATOM 676 O O . ALA A 1 83 ? 15.727 -3.368 -29.998 1.00 91.06 83 ALA A O 1
ATOM 677 N N . ALA A 1 84 ? 14.228 -4.935 -29.419 1.00 93.12 84 ALA A N 1
ATOM 678 C CA . ALA A 1 84 ? 14.655 -5.909 -30.422 1.00 93.12 84 ALA A CA 1
ATOM 679 C C . ALA A 1 84 ? 14.456 -5.401 -31.862 1.00 93.12 84 ALA A C 1
ATOM 681 O O . ALA A 1 84 ? 15.339 -5.585 -32.698 1.00 93.12 84 ALA A O 1
ATOM 682 N N . LEU A 1 85 ? 13.335 -4.725 -32.145 1.00 91.88 85 LEU A N 1
ATOM 683 C CA . LEU A 1 85 ? 13.072 -4.114 -33.452 1.00 91.88 85 LEU A CA 1
ATOM 684 C C . LEU A 1 85 ? 14.075 -3.004 -33.783 1.00 91.88 85 LEU A C 1
ATOM 686 O O . LEU A 1 85 ? 14.546 -2.937 -34.917 1.00 91.88 85 LEU A O 1
ATOM 690 N N . VAL A 1 86 ? 14.429 -2.163 -32.805 1.00 89.44 86 VAL A N 1
ATOM 691 C CA . VAL A 1 86 ? 15.428 -1.097 -32.986 1.00 89.44 86 VAL A CA 1
ATOM 692 C C . VAL A 1 86 ? 16.799 -1.687 -33.323 1.00 89.44 86 VAL A C 1
ATOM 694 O O . VAL A 1 86 ? 17.400 -1.283 -34.315 1.00 89.44 86 VAL A O 1
ATOM 697 N N . VAL A 1 87 ? 17.257 -2.687 -32.561 1.00 89.31 87 VAL A N 1
ATOM 698 C CA . VAL A 1 87 ? 18.550 -3.359 -32.804 1.00 89.31 87 VAL A CA 1
ATOM 699 C C . VAL A 1 87 ? 18.571 -4.052 -34.168 1.00 89.31 87 VAL A C 1
ATOM 701 O O . VAL A 1 87 ? 19.561 -3.983 -34.896 1.00 89.31 87 VAL A O 1
ATOM 704 N N . TRP A 1 88 ? 17.470 -4.706 -34.542 1.00 90.19 88 TRP A N 1
ATOM 705 C CA . TRP A 1 88 ? 17.348 -5.342 -35.851 1.00 90.19 88 TRP A CA 1
ATOM 706 C C . TRP A 1 88 ? 17.393 -4.320 -37.000 1.00 90.19 88 TRP A C 1
ATOM 708 O O . TRP A 1 88 ? 18.066 -4.555 -38.006 1.00 90.19 88 TRP A O 1
ATOM 718 N N . GLY A 1 89 ? 16.733 -3.169 -36.844 1.00 88.94 89 GLY A N 1
ATOM 719 C CA . GLY A 1 89 ? 16.753 -2.076 -37.819 1.00 88.94 89 GLY A CA 1
ATOM 720 C C . GLY A 1 89 ? 18.134 -1.435 -37.980 1.00 88.94 89 GLY A C 1
ATOM 721 O O . GLY A 1 89 ? 18.579 -1.209 -39.103 1.00 88.94 89 GLY A O 1
ATOM 722 N N . GLU A 1 90 ? 18.845 -1.205 -36.877 1.00 86.81 90 GLU A N 1
ATOM 723 C CA . GLU A 1 90 ? 20.212 -0.667 -36.892 1.00 86.81 90 GLU A CA 1
ATOM 724 C C . GLU A 1 90 ? 21.180 -1.604 -37.632 1.00 86.81 90 GLU A C 1
ATOM 726 O O . GLU A 1 90 ? 21.924 -1.162 -38.510 1.00 86.81 90 GLU A O 1
ATOM 731 N N . ASN A 1 91 ? 21.105 -2.913 -37.364 1.00 86.25 91 ASN A N 1
ATOM 732 C CA . ASN A 1 91 ? 21.971 -3.907 -38.004 1.00 86.25 91 ASN A CA 1
ATOM 733 C C . ASN A 1 91 ? 21.673 -4.117 -39.503 1.00 86.25 91 ASN A C 1
ATOM 735 O O . ASN A 1 91 ? 22.550 -4.544 -40.249 1.00 86.25 91 ASN A O 1
ATOM 739 N N . THR A 1 92 ? 20.444 -3.847 -39.956 1.00 87.62 92 THR A N 1
ATOM 740 C CA . THR A 1 92 ? 20.033 -4.061 -41.358 1.00 87.62 92 THR A CA 1
ATOM 741 C C . THR A 1 92 ? 20.177 -2.816 -42.230 1.00 87.62 92 THR A C 1
ATOM 743 O O . THR A 1 92 ? 20.542 -2.939 -43.397 1.00 87.62 92 THR A O 1
ATOM 746 N N . LEU A 1 93 ? 19.913 -1.624 -41.687 1.00 82.69 93 LEU A N 1
ATOM 747 C CA . LEU A 1 93 ? 19.960 -0.355 -42.425 1.00 82.69 93 LEU A CA 1
ATOM 748 C C . LEU A 1 93 ? 21.300 0.381 -42.278 1.00 82.69 93 LEU A C 1
ATOM 750 O O . LEU A 1 93 ? 21.520 1.374 -42.969 1.00 82.69 93 LEU A O 1
ATOM 754 N N . GLY A 1 94 ? 22.181 -0.066 -41.375 1.00 79.38 94 GLY A N 1
ATOM 755 C CA . GLY A 1 94 ? 23.481 0.566 -41.124 1.00 79.38 94 GLY A CA 1
ATOM 756 C C . GLY A 1 94 ? 23.383 1.987 -40.554 1.00 79.38 94 GLY A C 1
ATOM 757 O O . GLY A 1 94 ? 24.365 2.727 -40.562 1.00 79.38 94 GLY A O 1
ATOM 758 N N . MET A 1 95 ? 22.201 2.389 -40.079 1.00 75.25 95 MET A N 1
ATOM 759 C CA . MET A 1 95 ? 21.978 3.682 -39.439 1.00 75.25 95 MET A CA 1
ATOM 760 C C . MET A 1 95 ? 22.253 3.563 -37.944 1.00 75.25 95 MET A C 1
ATOM 762 O O . MET A 1 95 ? 21.459 2.973 -37.217 1.00 75.25 95 MET A O 1
ATOM 766 N N . ALA A 1 96 ? 23.355 4.159 -37.490 1.00 74.00 96 ALA A N 1
ATOM 767 C CA . ALA A 1 96 ? 23.667 4.242 -36.070 1.00 74.00 96 ALA A CA 1
ATOM 768 C C . ALA A 1 96 ? 22.719 5.229 -35.379 1.00 74.00 96 ALA A C 1
ATOM 770 O O . ALA A 1 96 ? 22.640 6.403 -35.759 1.00 74.00 96 ALA A O 1
ATOM 771 N N . VAL A 1 97 ? 22.017 4.772 -34.345 1.00 73.31 97 VAL A N 1
ATOM 772 C CA . VAL A 1 97 ? 21.206 5.657 -33.505 1.00 73.31 97 VAL A CA 1
ATOM 773 C C . VAL A 1 97 ? 22.141 6.303 -32.474 1.00 73.31 97 VAL A C 1
ATOM 775 O O . VAL A 1 97 ? 22.719 5.586 -31.658 1.00 73.31 97 VAL A O 1
ATOM 778 N N . PRO A 1 98 ? 22.311 7.640 -32.441 1.00 73.50 98 PRO A N 1
ATOM 779 C CA . PRO A 1 98 ? 23.289 8.303 -31.573 1.00 73.50 98 PRO A CA 1
ATOM 780 C C . PRO A 1 98 ? 22.816 8.416 -30.108 1.00 73.50 98 PRO A C 1
ATOM 782 O O . PRO A 1 98 ? 22.949 9.458 -29.466 1.00 73.50 98 PRO A O 1
ATOM 785 N N . LEU A 1 99 ? 22.246 7.346 -29.551 1.00 77.25 99 LEU A N 1
ATOM 786 C CA . LEU A 1 99 ? 21.869 7.254 -28.144 1.00 77.25 99 LEU A CA 1
ATOM 787 C C . LEU A 1 99 ? 23.040 6.692 -27.336 1.00 77.25 99 LEU A C 1
ATOM 789 O O . LEU A 1 99 ? 23.200 5.486 -27.172 1.00 77.25 99 LEU A O 1
ATOM 793 N N . GLY A 1 100 ? 23.874 7.593 -26.820 1.00 81.75 100 GLY A N 1
ATOM 794 C CA . GLY A 1 100 ? 25.001 7.214 -25.974 1.00 81.75 100 GLY A CA 1
ATOM 795 C C . GLY A 1 100 ? 24.555 6.554 -24.651 1.00 81.75 100 GLY A C 1
ATOM 796 O O . GLY A 1 100 ? 23.588 7.01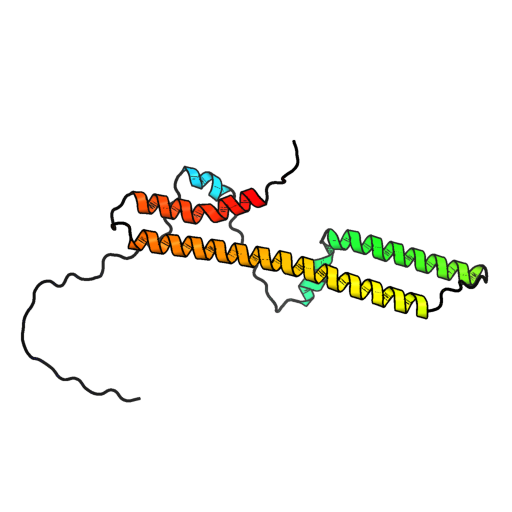9 -24.036 1.00 81.75 100 GLY A O 1
ATOM 797 N N . PRO A 1 101 ? 25.291 5.549 -24.131 1.00 83.88 101 PRO A N 1
ATOM 798 C CA . PRO A 1 101 ? 25.008 4.898 -22.840 1.00 83.88 101 PRO A CA 1
ATOM 799 C C . PRO A 1 101 ? 24.891 5.864 -21.647 1.00 83.88 101 PRO A C 1
ATOM 801 O O . PRO A 1 101 ? 24.196 5.588 -20.664 1.00 83.88 101 PRO A O 1
ATOM 804 N N . SER A 1 102 ? 25.542 7.026 -21.740 1.00 89.38 102 SER A N 1
ATOM 805 C CA . SER A 1 102 ? 25.488 8.093 -20.738 1.00 89.38 102 SER A CA 1
ATOM 806 C C . SER A 1 102 ? 24.081 8.672 -20.568 1.00 89.38 102 SER A C 1
ATOM 808 O O . SER A 1 102 ? 23.666 8.945 -19.443 1.00 89.38 102 SER A O 1
ATOM 810 N N . PHE A 1 103 ? 23.318 8.819 -21.657 1.00 89.69 103 PHE A N 1
ATOM 811 C CA . PHE A 1 103 ? 21.951 9.344 -21.597 1.00 89.69 103 PHE A CA 1
ATOM 812 C C . PHE A 1 103 ? 21.021 8.378 -20.852 1.00 89.69 103 PHE A C 1
ATOM 814 O O . PHE A 1 103 ? 20.288 8.788 -19.952 1.00 89.69 103 PHE A O 1
ATOM 821 N N . LEU A 1 104 ? 21.116 7.080 -21.161 1.00 90.62 104 LEU A N 1
ATOM 822 C CA . LEU A 1 104 ? 20.358 6.026 -20.480 1.00 90.62 104 LEU A CA 1
ATOM 823 C C . LEU A 1 104 ? 20.718 5.933 -18.992 1.00 90.62 104 LEU A C 1
ATOM 825 O O . LEU A 1 104 ? 19.829 5.766 -18.161 1.00 90.62 104 LEU A O 1
ATOM 829 N N . SER A 1 105 ? 21.997 6.098 -18.646 1.00 93.62 105 SER A N 1
ATOM 830 C CA . SER A 1 105 ? 22.456 6.115 -17.251 1.00 93.62 105 SER A CA 1
ATOM 831 C C . SER A 1 105 ? 21.827 7.260 -16.452 1.00 93.62 105 SER A C 1
ATOM 833 O O . SER A 1 105 ? 21.280 7.031 -15.373 1.00 93.62 105 SER A O 1
ATOM 835 N N . ILE A 1 106 ? 21.848 8.485 -16.991 1.00 95.75 106 ILE A N 1
ATOM 836 C CA . ILE A 1 106 ? 21.249 9.657 -16.331 1.00 95.75 106 ILE A CA 1
ATOM 837 C C . ILE A 1 106 ? 19.734 9.472 -16.191 1.00 95.75 106 ILE A C 1
ATOM 839 O O . ILE A 1 106 ? 19.183 9.698 -15.112 1.00 95.75 106 ILE A O 1
ATOM 843 N N . LEU A 1 107 ? 19.063 9.007 -17.250 1.00 95.19 107 LEU A N 1
ATOM 844 C CA . LEU A 1 107 ? 17.627 8.733 -17.218 1.00 95.19 107 LEU A CA 1
ATOM 845 C C . LEU A 1 107 ? 17.283 7.671 -16.162 1.00 95.19 107 LEU A C 1
ATOM 847 O O . LEU A 1 107 ? 16.335 7.849 -15.399 1.00 95.19 107 LEU A O 1
ATOM 851 N N . GLY A 1 108 ? 18.080 6.604 -16.070 1.00 94.44 108 GLY A N 1
ATOM 852 C CA . GLY A 1 108 ? 17.924 5.550 -15.069 1.00 94.44 108 GLY A CA 1
ATOM 853 C C . GLY A 1 108 ? 18.055 6.069 -13.637 1.00 94.44 108 GLY A C 1
ATOM 854 O O . GLY A 1 108 ? 17.239 5.718 -12.784 1.00 94.44 108 GLY A O 1
ATOM 855 N N . ILE A 1 109 ? 19.018 6.960 -13.379 1.00 97.00 109 ILE A N 1
ATOM 856 C CA . ILE A 1 109 ? 19.187 7.601 -12.066 1.00 97.00 109 ILE A CA 1
ATOM 857 C C . ILE A 1 109 ? 17.960 8.451 -11.717 1.00 97.00 109 ILE A C 1
ATOM 859 O O . ILE A 1 109 ? 17.421 8.323 -10.617 1.00 97.00 109 ILE A O 1
ATOM 863 N N . ILE A 1 110 ? 17.489 9.287 -12.648 1.00 97.62 110 ILE A N 1
ATOM 864 C CA . ILE A 1 110 ? 16.327 10.159 -12.422 1.00 97.62 110 ILE A CA 1
ATOM 865 C C . ILE A 1 110 ? 15.067 9.324 -12.162 1.00 97.62 110 ILE A C 1
ATOM 867 O O . ILE A 1 110 ? 14.353 9.573 -11.189 1.00 97.62 110 ILE A O 1
ATOM 871 N N . LEU A 1 111 ? 14.805 8.306 -12.988 1.00 96.94 111 LEU A N 1
ATOM 872 C CA . LEU A 1 111 ? 13.660 7.408 -12.812 1.00 96.94 111 LEU A CA 1
ATOM 873 C C . LEU A 1 111 ? 13.740 6.639 -11.487 1.00 96.94 111 LEU A C 1
ATOM 875 O O . LEU A 1 111 ? 12.731 6.528 -10.788 1.00 96.94 111 LEU A O 1
ATOM 879 N N . GLY A 1 112 ? 14.928 6.158 -11.113 1.00 96.88 112 GLY A N 1
ATOM 880 C CA . GLY A 1 112 ? 15.161 5.483 -9.836 1.00 96.88 112 GLY A CA 1
ATOM 881 C C . GLY A 1 112 ? 14.877 6.391 -8.639 1.00 96.88 112 GLY A C 1
ATOM 882 O O . GLY A 1 112 ? 14.155 5.999 -7.722 1.00 96.88 112 GLY A O 1
ATOM 883 N N . LEU A 1 113 ? 15.368 7.632 -8.672 1.00 96.81 113 LEU A N 1
ATOM 884 C CA . LEU A 1 113 ? 15.134 8.617 -7.616 1.00 96.81 113 LEU A CA 1
ATOM 885 C C . LEU A 1 113 ? 13.645 8.975 -7.481 1.00 96.81 113 LEU A C 1
ATOM 887 O O . LEU A 1 113 ? 13.100 8.982 -6.374 1.00 96.81 113 LEU A O 1
ATOM 891 N N . LEU A 1 114 ? 12.966 9.225 -8.605 1.00 96.38 114 LEU A N 1
ATOM 892 C CA . LEU A 1 114 ? 11.529 9.510 -8.623 1.00 96.38 114 LEU A CA 1
ATOM 893 C C . LEU A 1 114 ? 10.707 8.341 -8.070 1.00 96.38 114 LEU A C 1
ATOM 895 O O . LEU A 1 114 ? 9.750 8.560 -7.320 1.00 96.38 114 LEU A O 1
ATOM 899 N N . LEU A 1 115 ? 11.084 7.105 -8.409 1.00 95.94 115 LEU A N 1
ATOM 900 C CA . LEU A 1 115 ? 10.424 5.909 -7.896 1.00 95.94 115 LEU A CA 1
ATOM 901 C C . LEU A 1 115 ? 10.540 5.829 -6.372 1.00 95.94 115 LEU A C 1
ATOM 903 O O . LEU A 1 115 ? 9.520 5.627 -5.717 1.00 95.94 115 LEU A O 1
ATOM 907 N N . VAL A 1 116 ? 11.735 6.055 -5.814 1.00 96.50 116 VAL A N 1
ATOM 908 C CA . VAL A 1 116 ? 11.974 6.023 -4.360 1.00 96.50 116 VAL A CA 1
ATOM 909 C C . VAL A 1 116 ? 11.096 7.039 -3.632 1.00 96.50 116 VAL A C 1
ATOM 911 O O . VAL A 1 116 ? 10.418 6.688 -2.662 1.00 96.50 116 VAL A O 1
ATOM 914 N N . PHE A 1 117 ? 11.039 8.283 -4.114 1.00 96.00 117 PHE A N 1
ATOM 915 C CA . PHE A 1 117 ? 10.175 9.296 -3.504 1.00 96.00 117 PHE A CA 1
ATOM 916 C C . PHE A 1 117 ? 8.699 8.903 -3.566 1.00 96.00 117 PHE A C 1
ATOM 918 O O . PHE A 1 117 ? 7.990 8.989 -2.560 1.00 96.00 117 PHE A O 1
ATOM 925 N N . ARG A 1 118 ? 8.243 8.388 -4.712 1.00 94.12 118 ARG A N 1
ATOM 926 C CA . ARG A 1 118 ? 6.859 7.937 -4.882 1.00 94.12 118 ARG A CA 1
ATOM 927 C C . ARG A 1 118 ? 6.508 6.774 -3.954 1.00 94.12 118 ARG A C 1
ATOM 929 O O . ARG A 1 118 ? 5.423 6.768 -3.367 1.00 94.12 118 ARG A O 1
ATOM 936 N N . THR A 1 119 ? 7.392 5.786 -3.823 1.00 96.12 119 THR A N 1
ATOM 937 C CA . THR A 1 119 ? 7.155 4.621 -2.962 1.00 96.12 119 THR A CA 1
ATOM 938 C C . THR A 1 119 ? 7.172 4.991 -1.486 1.00 96.12 119 THR A C 1
ATOM 940 O O . THR A 1 119 ? 6.342 4.475 -0.741 1.00 96.12 119 THR A O 1
ATOM 943 N N . ASN A 1 120 ? 8.036 5.923 -1.073 1.00 96.75 120 ASN A N 1
ATOM 944 C CA . ASN A 1 120 ? 8.107 6.382 0.316 1.00 96.75 120 ASN A CA 1
ATOM 945 C C . ASN A 1 120 ? 6.801 7.058 0.748 1.00 96.75 120 ASN A C 1
ATOM 947 O O . ASN A 1 120 ? 6.201 6.650 1.738 1.00 96.75 120 ASN A O 1
ATOM 951 N N . THR A 1 121 ? 6.277 8.001 -0.042 1.00 95.38 121 THR A N 1
ATOM 952 C CA . THR A 1 121 ? 5.000 8.660 0.285 1.00 95.38 121 THR A CA 1
ATOM 953 C C . THR A 1 121 ? 3.829 7.673 0.326 1.00 95.38 121 THR A C 1
ATOM 955 O O . THR A 1 121 ? 2.954 7.771 1.188 1.00 95.38 121 THR A O 1
ATOM 958 N N . ALA A 1 122 ? 3.790 6.701 -0.592 1.00 93.56 122 ALA A N 1
ATOM 959 C CA . ALA A 1 122 ? 2.763 5.661 -0.574 1.00 93.56 122 ALA A CA 1
ATOM 960 C C . ALA A 1 122 ? 2.868 4.772 0.680 1.00 93.56 122 ALA A C 1
ATOM 962 O O . ALA A 1 122 ? 1.845 4.442 1.288 1.00 93.56 122 ALA A O 1
ATOM 963 N N . TYR A 1 123 ? 4.093 4.423 1.083 1.00 95.38 123 TYR A N 1
ATOM 964 C CA . TYR A 1 123 ? 4.364 3.653 2.292 1.00 95.38 123 TYR A CA 1
ATOM 965 C C . TYR A 1 123 ? 3.949 4.410 3.556 1.00 95.38 123 TYR A C 1
ATOM 967 O O . TYR A 1 123 ? 3.262 3.839 4.403 1.00 95.38 123 TYR A O 1
ATOM 975 N N . ASP A 1 124 ? 4.276 5.699 3.654 1.00 96.31 124 ASP A N 1
ATOM 976 C CA . ASP A 1 124 ? 3.901 6.535 4.795 1.00 96.31 124 ASP A CA 1
ATOM 977 C C . ASP A 1 124 ? 2.384 6.617 4.963 1.00 96.31 124 ASP A C 1
ATOM 979 O O . ASP A 1 124 ? 1.883 6.399 6.066 1.00 96.31 124 ASP A O 1
ATOM 983 N N . ARG A 1 125 ? 1.636 6.819 3.868 1.00 94.75 125 ARG A N 1
ATOM 984 C CA . ARG A 1 125 ? 0.160 6.816 3.886 1.00 94.75 125 ARG A CA 1
ATOM 985 C C . ARG A 1 125 ? -0.413 5.465 4.311 1.00 94.75 125 ARG A C 1
ATOM 987 O O . ARG A 1 125 ? -1.374 5.409 5.081 1.00 94.75 125 ARG A O 1
ATOM 994 N N . TRP A 1 126 ? 0.162 4.363 3.825 1.00 95.50 126 TRP A N 1
ATOM 995 C CA . TRP A 1 126 ? -0.237 3.019 4.251 1.00 95.50 126 TRP A CA 1
ATOM 996 C C . TRP A 1 126 ? 0.032 2.802 5.747 1.00 95.50 126 TRP A C 1
ATOM 998 O O . TRP A 1 126 ? -0.821 2.284 6.475 1.00 95.50 126 TRP A O 1
ATOM 1008 N N . TRP A 1 127 ? 1.200 3.234 6.219 1.00 95.50 127 TRP A N 1
ATOM 1009 C CA . TRP A 1 127 ? 1.616 3.097 7.608 1.00 95.50 127 TRP A CA 1
ATOM 1010 C C . TRP A 1 127 ? 0.801 3.991 8.549 1.00 95.50 127 TRP A C 1
ATOM 1012 O O . TRP A 1 127 ? 0.433 3.559 9.642 1.00 95.50 127 TRP A O 1
ATOM 1022 N N . GLU A 1 128 ? 0.474 5.213 8.135 1.00 96.31 128 GLU A N 1
ATOM 1023 C CA . GLU A 1 128 ? -0.450 6.110 8.833 1.00 96.31 128 GLU A CA 1
ATOM 1024 C C . GLU A 1 128 ? -1.837 5.472 8.972 1.00 96.31 128 GLU A C 1
ATOM 1026 O O . GLU A 1 128 ? -2.352 5.372 10.086 1.00 96.31 128 GLU A O 1
ATOM 1031 N N . GLY A 1 129 ? -2.398 4.927 7.886 1.00 94.75 129 GLY A N 1
ATOM 1032 C CA . GLY A 1 129 ? -3.680 4.218 7.929 1.00 94.75 129 GLY A CA 1
ATOM 1033 C C . GLY A 1 129 ? -3.669 3.022 8.890 1.00 94.75 129 GLY A C 1
ATOM 1034 O O . GLY A 1 129 ? -4.607 2.828 9.668 1.00 94.75 129 GLY A O 1
ATOM 1035 N N . ARG A 1 1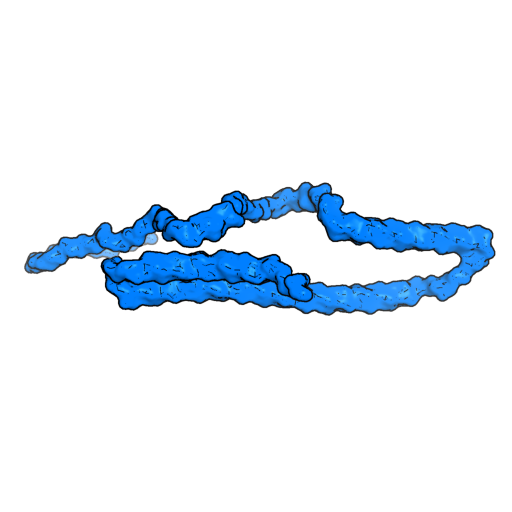30 ? -2.581 2.241 8.904 1.00 93.38 130 ARG A N 1
ATOM 1036 C CA . ARG A 1 130 ? -2.407 1.122 9.845 1.00 93.38 130 ARG A CA 1
ATOM 1037 C C . ARG A 1 130 ? -2.303 1.593 11.297 1.00 93.38 130 ARG A C 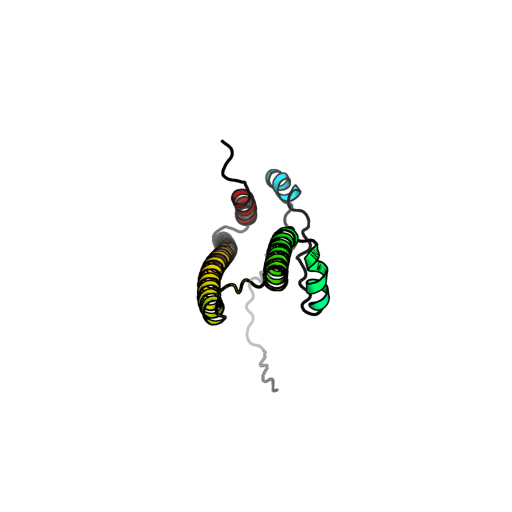1
ATOM 1039 O O . ARG A 1 130 ? -2.919 0.980 12.172 1.00 93.38 130 ARG A O 1
ATOM 1046 N N . ARG A 1 131 ? -1.541 2.659 11.559 1.00 95.75 131 ARG A N 1
ATOM 1047 C CA . ARG A 1 131 ? -1.412 3.267 12.894 1.00 95.75 131 ARG A CA 1
ATOM 1048 C C . ARG A 1 131 ? -2.759 3.784 13.394 1.00 95.75 131 ARG A C 1
ATOM 1050 O O . ARG A 1 131 ? -3.145 3.440 14.509 1.00 95.75 131 ARG A O 1
ATOM 1057 N N . ALA A 1 132 ? -3.506 4.499 12.554 1.00 95.38 132 ALA A N 1
ATOM 1058 C CA . ALA A 1 132 ? -4.847 4.983 12.874 1.00 95.38 132 ALA A CA 1
ATOM 1059 C C . ALA A 1 132 ? -5.812 3.830 13.203 1.00 95.38 132 ALA A C 1
ATOM 1061 O O . ALA A 1 132 ? -6.542 3.890 14.193 1.00 95.38 132 ALA A O 1
ATOM 1062 N N . TRP A 1 133 ? -5.771 2.734 12.434 1.00 94.31 133 TRP A N 1
ATOM 1063 C CA . TRP A 1 133 ? -6.576 1.542 12.721 1.00 94.31 133 TRP A CA 1
ATOM 1064 C C . TRP A 1 133 ? -6.208 0.881 14.058 1.00 94.31 133 TRP A C 1
ATOM 1066 O O . TRP A 1 133 ? -7.084 0.462 14.816 1.00 94.31 133 TRP A O 1
ATOM 1076 N N . GLY A 1 134 ? -4.912 0.801 14.372 1.00 93.31 134 GLY A N 1
ATOM 1077 C CA . GLY A 1 134 ? -4.432 0.291 15.658 1.00 93.31 134 GLY A CA 1
ATOM 1078 C C . GLY A 1 134 ? -4.876 1.163 16.835 1.00 93.31 134 GLY A C 1
ATOM 1079 O O . GLY A 1 134 ? -5.377 0.642 17.834 1.00 93.31 134 GLY A O 1
ATOM 1080 N N . GLN A 1 135 ? -4.755 2.485 16.693 1.00 95.88 135 GLN A N 1
ATOM 1081 C CA . GLN A 1 135 ? -5.221 3.452 17.686 1.00 95.88 135 GLN A CA 1
ATOM 1082 C C . GLN A 1 135 ? -6.725 3.312 17.926 1.00 95.88 135 GLN A C 1
ATOM 1084 O O . GLN A 1 135 ? -7.140 3.198 19.074 1.00 95.88 135 GLN A O 1
ATOM 1089 N N . LEU A 1 136 ? -7.530 3.217 16.865 1.00 94.62 136 LEU A N 1
ATOM 1090 C CA . LEU A 1 136 ? -8.974 3.016 16.959 1.00 94.62 136 LEU A CA 1
ATOM 1091 C C . LEU A 1 136 ? -9.349 1.800 17.825 1.00 94.62 136 LEU A C 1
ATOM 1093 O O . LEU A 1 136 ? -10.197 1.899 18.717 1.00 94.62 136 LEU A O 1
ATOM 1097 N N . VAL A 1 137 ? -8.729 0.645 17.566 1.00 91.00 137 VAL A N 1
ATOM 1098 C CA . VAL A 1 137 ? -9.014 -0.588 18.316 1.00 91.00 137 VAL A CA 1
ATOM 1099 C C . VAL A 1 137 ? -8.589 -0.442 19.778 1.00 91.00 137 VAL A C 1
ATOM 1101 O O . VAL A 1 137 ? -9.322 -0.859 20.676 1.00 91.00 137 VAL A O 1
ATOM 1104 N N . ASN A 1 138 ? -7.437 0.180 20.035 1.00 91.31 138 ASN A N 1
ATOM 1105 C CA . ASN A 1 138 ? -6.954 0.410 21.395 1.00 91.31 138 ASN A CA 1
ATOM 1106 C C . ASN A 1 138 ? -7.852 1.380 22.171 1.00 91.31 138 ASN A C 1
ATOM 1108 O O . ASN A 1 138 ? -8.234 1.075 23.298 1.00 91.31 138 ASN A O 1
ATOM 1112 N N . THR A 1 139 ? -8.258 2.495 21.563 1.00 94.62 139 THR A N 1
ATOM 1113 C CA . THR A 1 139 ? -9.196 3.448 22.169 1.00 94.62 139 THR A CA 1
ATOM 1114 C C . THR A 1 139 ? -10.546 2.789 22.449 1.00 94.62 139 THR A C 1
ATOM 1116 O O . THR A 1 139 ? -11.092 2.971 23.532 1.00 94.62 139 THR A O 1
ATOM 1119 N N . SER A 1 140 ? -11.052 1.944 21.544 1.00 92.00 140 SER A N 1
ATOM 1120 C CA . SER A 1 140 ? -12.306 1.201 21.765 1.00 92.00 140 SER A CA 1
ATOM 1121 C C . SER A 1 140 ? -12.223 0.276 22.990 1.00 92.00 140 SER A C 1
ATOM 1123 O O . SER A 1 140 ? -13.168 0.205 23.775 1.00 92.00 140 SER A O 1
ATOM 1125 N N . ARG A 1 141 ? -11.078 -0.394 23.202 1.00 89.25 141 ARG A N 1
ATOM 1126 C CA . ARG A 1 141 ? -10.826 -1.200 24.413 1.00 89.25 141 ARG A CA 1
ATOM 1127 C C . ARG A 1 141 ? -10.716 -0.339 25.667 1.00 89.25 141 ARG A C 1
ATOM 1129 O O . ARG A 1 141 ? -11.299 -0.694 26.685 1.00 89.25 141 ARG A O 1
ATOM 1136 N N . ALA A 1 142 ? -10.003 0.785 25.592 1.00 93.25 142 ALA A N 1
ATOM 1137 C CA . ALA A 1 142 ? -9.853 1.709 26.715 1.00 93.2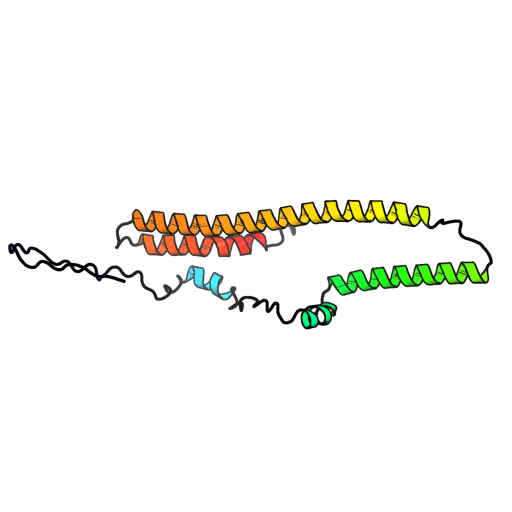5 142 ALA A CA 1
ATOM 1138 C C . ALA A 1 142 ? -11.212 2.250 27.185 1.00 93.25 142 ALA A C 1
ATOM 1140 O O . ALA A 1 142 ? -11.489 2.242 28.382 1.00 93.25 142 ALA A O 1
ATOM 1141 N N . ILE A 1 143 ? -12.092 2.626 26.250 1.00 93.00 143 ILE A N 1
ATOM 1142 C CA . ILE A 1 143 ? -13.470 3.029 26.566 1.00 93.00 143 ILE A CA 1
ATOM 1143 C C . ILE A 1 143 ? -14.238 1.860 27.196 1.00 93.00 143 ILE A C 1
ATOM 1145 O O . ILE A 1 143 ? -14.941 2.057 28.181 1.00 93.00 143 ILE A O 1
ATOM 1149 N N . GLY A 1 144 ? -14.073 0.637 26.680 1.00 90.69 144 GLY A N 1
ATOM 1150 C CA . GLY A 1 144 ? -14.681 -0.558 27.271 1.00 90.69 144 GLY A CA 1
ATOM 1151 C C . GLY A 1 144 ? -14.294 -0.764 28.739 1.00 90.69 144 GLY A C 1
ATOM 1152 O O . GLY A 1 144 ? -15.168 -0.990 29.571 1.00 90.69 144 GLY A O 1
ATOM 1153 N N . HIS A 1 145 ? -13.010 -0.618 29.070 1.00 89.50 145 HIS A N 1
ATOM 1154 C CA . HIS A 1 145 ? -12.528 -0.701 30.452 1.00 89.50 145 HIS A CA 1
ATOM 1155 C C . HIS A 1 145 ? -13.029 0.451 31.328 1.00 89.50 145 HIS A C 1
ATOM 1157 O O . HIS A 1 145 ? -13.408 0.222 32.473 1.00 89.50 145 HIS A O 1
ATOM 1163 N N . ALA A 1 146 ? -13.069 1.677 30.800 1.00 91.62 146 ALA A N 1
ATOM 1164 C CA . ALA A 1 146 ? -13.588 2.828 31.536 1.00 91.62 146 ALA A CA 1
ATOM 1165 C C . ALA A 1 146 ? -15.078 2.658 31.878 1.00 91.62 146 ALA A C 1
ATOM 1167 O O . ALA A 1 146 ? -15.479 2.884 33.016 1.00 91.62 146 ALA A O 1
ATOM 1168 N N . LEU A 1 147 ? -15.890 2.195 30.922 1.00 90.50 147 LEU A N 1
ATOM 1169 C CA . LEU A 1 147 ? -17.309 1.920 31.156 1.00 90.50 147 LEU A CA 1
ATOM 1170 C C . LEU A 1 147 ? -17.518 0.789 32.164 1.00 90.50 147 LEU A C 1
ATOM 1172 O O . LEU A 1 147 ? -18.424 0.880 32.986 1.00 90.50 147 LEU A O 1
ATOM 1176 N N . ASP A 1 148 ? -16.684 -0.250 32.127 1.00 87.12 148 ASP A N 1
ATOM 1177 C CA . ASP A 1 148 ? -16.736 -1.332 33.111 1.00 87.12 148 ASP A CA 1
ATOM 1178 C C . ASP A 1 148 ? -16.407 -0.842 34.530 1.00 87.12 148 ASP A C 1
ATOM 1180 O O . ASP A 1 148 ? -17.079 -1.220 35.482 1.00 87.12 148 ASP A O 1
ATOM 1184 N N . ALA A 1 149 ? -15.439 0.064 34.676 1.00 89.81 149 ALA A N 1
ATOM 1185 C CA . ALA A 1 149 ? -15.106 0.650 35.973 1.00 89.81 149 ALA A CA 1
ATOM 1186 C C . ALA A 1 149 ? -16.183 1.620 36.499 1.00 89.81 149 ALA A C 1
ATOM 1188 O O . ALA A 1 149 ? -16.359 1.743 37.709 1.00 89.81 149 ALA A O 1
ATOM 1189 N N . MET A 1 150 ? -16.888 2.326 35.609 1.00 90.00 150 MET A N 1
ATOM 1190 C CA . MET A 1 150 ? -17.869 3.355 35.985 1.00 90.00 150 MET A CA 1
ATOM 1191 C C . MET A 1 150 ? -19.290 2.812 36.185 1.00 90.00 150 MET A C 1
ATOM 1193 O O . MET A 1 150 ? -20.060 3.388 36.954 1.00 90.00 150 MET A O 1
ATOM 1197 N N . LEU A 1 151 ? -19.675 1.741 35.484 1.00 89.06 151 LEU A N 1
ATOM 1198 C CA . LEU A 1 151 ? -21.034 1.199 35.542 1.00 89.06 151 LEU A CA 1
ATOM 1199 C C . LEU A 1 151 ? -21.184 0.170 36.672 1.00 89.06 151 LEU A C 1
ATOM 1201 O O . LEU A 1 151 ? -20.349 -0.727 36.777 1.00 89.06 151 LEU A O 1
ATOM 1205 N N . PRO A 1 152 ? -22.295 0.184 37.430 1.00 85.56 152 PRO A N 1
A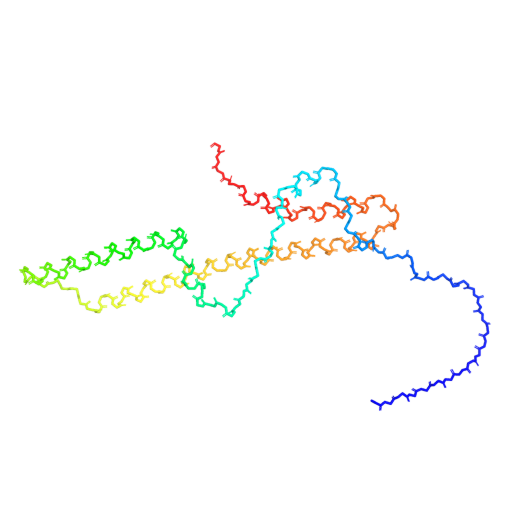TOM 1206 C CA . PRO A 1 152 ? -22.618 -0.873 38.388 1.00 85.56 152 PRO A CA 1
ATOM 1207 C C . PRO A 1 152 ? -22.699 -2.257 37.726 1.00 85.56 152 PRO A C 1
ATOM 1209 O O . PRO A 1 152 ? -23.166 -2.373 36.590 1.00 85.56 152 PRO A O 1
ATOM 1212 N N . ASP A 1 153 ? -22.335 -3.319 38.450 1.00 80.62 153 ASP A N 1
ATOM 1213 C CA . ASP A 1 153 ? -22.235 -4.693 37.915 1.00 80.62 153 ASP A CA 1
ATOM 1214 C C . ASP A 1 153 ? -23.519 -5.225 37.260 1.00 80.62 153 ASP A C 1
ATOM 1216 O O . ASP A 1 153 ? -23.466 -6.042 36.341 1.00 80.62 153 ASP A O 1
ATOM 1220 N N . ARG A 1 154 ? -24.692 -4.757 37.705 1.00 79.25 154 ARG A N 1
ATOM 1221 C CA . ARG A 1 154 ? -26.008 -5.177 37.185 1.00 79.25 154 ARG A CA 1
ATOM 1222 C C . ARG A 1 154 ? -26.666 -4.160 36.255 1.00 79.25 154 ARG A C 1
ATOM 1224 O O . ARG A 1 154 ? -27.858 -4.277 35.977 1.00 79.25 154 ARG A O 1
ATOM 1231 N N . ALA A 1 155 ? -25.926 -3.164 35.770 1.00 81.81 155 ALA A N 1
ATOM 1232 C CA . ALA A 1 155 ? -26.484 -2.192 34.842 1.00 81.81 155 ALA A CA 1
ATOM 1233 C C . ALA A 1 155 ? -26.831 -2.871 33.498 1.00 81.81 155 ALA A C 1
ATOM 1235 O O . ALA A 1 155 ? -25.932 -3.393 32.829 1.00 81.81 155 ALA A O 1
ATOM 1236 N N . PRO A 1 156 ? -28.102 -2.836 33.046 1.00 79.38 156 PRO A N 1
ATOM 1237 C CA . PRO A 1 156 ? -28.507 -3.447 31.775 1.00 79.38 156 PRO A CA 1
ATOM 1238 C C . PRO A 1 156 ? -27.802 -2.809 30.565 1.00 79.38 156 PRO A C 1
ATOM 1240 O O . PRO A 1 156 ? -27.672 -3.432 29.511 1.00 79.38 156 PRO A O 1
ATOM 1243 N N . GLU A 1 157 ? -27.290 -1.584 30.716 1.00 85.75 157 GLU A N 1
ATOM 1244 C CA . GLU A 1 157 ? -26.577 -0.862 29.662 1.00 85.75 157 GLU A CA 1
ATOM 1245 C C . GLU A 1 157 ? -25.178 -1.420 29.357 1.00 85.75 157 GLU A C 1
ATOM 1247 O O . GLU A 1 157 ? -24.697 -1.245 28.235 1.00 85.75 157 GLU A O 1
ATOM 1252 N N . ARG A 1 158 ? -24.542 -2.158 30.285 1.00 82.56 158 ARG A N 1
ATOM 1253 C CA . ARG A 1 158 ? -23.202 -2.753 30.083 1.00 82.56 158 ARG A CA 1
ATOM 1254 C C . ARG A 1 158 ? -23.140 -3.606 28.817 1.00 82.56 158 ARG A C 1
ATOM 1256 O O . ARG A 1 158 ? -22.247 -3.441 27.984 1.00 82.56 158 ARG A O 1
ATOM 1263 N N . ALA A 1 159 ? -24.134 -4.476 28.634 1.00 82.56 159 ALA A N 1
ATOM 1264 C CA . ALA A 1 159 ? -24.228 -5.345 27.463 1.00 82.56 159 ALA A CA 1
ATOM 1265 C C . ALA A 1 159 ? -24.414 -4.542 26.164 1.00 82.56 159 ALA A C 1
ATOM 1267 O O . ALA A 1 159 ? -23.838 -4.885 25.127 1.00 82.56 159 ALA A O 1
ATOM 1268 N N . ARG A 1 160 ? -25.182 -3.444 26.217 1.00 84.94 160 ARG A N 1
ATOM 1269 C CA . ARG A 1 160 ? -25.415 -2.559 25.069 1.00 84.94 160 ARG A CA 1
ATOM 1270 C C . ARG A 1 160 ? -24.136 -1.823 24.666 1.00 84.94 160 ARG A C 1
ATOM 1272 O O . ARG A 1 160 ? -23.801 -1.823 23.484 1.00 84.94 160 ARG A O 1
ATOM 1279 N N . TYR A 1 161 ? -23.395 -1.249 25.612 1.00 87.75 161 TYR A N 1
ATOM 1280 C CA . TYR A 1 161 ? -22.149 -0.541 25.303 1.00 87.75 161 TYR A CA 1
ATOM 1281 C C . TYR A 1 161 ? -21.048 -1.474 24.796 1.00 87.75 161 TYR A C 1
ATOM 1283 O O . TYR A 1 161 ? -20.410 -1.162 23.791 1.00 87.75 161 TYR A O 1
ATOM 1291 N N . ALA A 1 162 ? -20.873 -2.648 25.410 1.00 83.62 162 ALA A N 1
ATOM 1292 C CA . ALA A 1 162 ? -19.916 -3.652 24.937 1.00 83.62 162 ALA A CA 1
ATOM 1293 C C . ALA A 1 162 ? -20.207 -4.080 23.486 1.00 83.62 162 ALA A C 1
ATOM 1295 O O . ALA A 1 162 ? -19.304 -4.219 22.655 1.00 83.62 162 ALA A O 1
ATOM 1296 N N . THR A 1 163 ? -21.491 -4.222 23.159 1.00 84.94 163 THR A N 1
ATOM 1297 C CA . THR A 1 163 ? -21.964 -4.515 21.805 1.00 84.94 163 THR A CA 1
ATOM 1298 C C . THR A 1 163 ? -21.623 -3.384 20.824 1.00 84.94 163 THR A C 1
ATOM 1300 O O . THR A 1 163 ? -21.087 -3.644 19.749 1.00 84.94 163 THR A O 1
ATOM 1303 N N . LEU A 1 164 ? -21.901 -2.126 21.177 1.00 88.81 164 LEU A N 1
ATOM 1304 C CA . LEU A 1 164 ? -21.640 -0.975 20.303 1.00 88.81 164 LEU A CA 1
ATOM 1305 C C . LEU A 1 164 ? -20.139 -0.756 20.064 1.00 88.81 164 LEU A C 1
ATOM 1307 O O . LEU A 1 164 ? -19.721 -0.558 18.923 1.00 88.81 164 LEU A O 1
ATOM 1311 N N . LEU A 1 165 ? -19.325 -0.852 21.118 1.00 89.31 165 LEU A N 1
ATOM 1312 C CA . LEU A 1 165 ? -17.873 -0.663 21.041 1.00 89.31 165 LEU A CA 1
ATOM 1313 C C . LEU A 1 165 ? -17.185 -1.748 20.212 1.00 89.31 165 LEU A C 1
ATOM 1315 O O . LEU A 1 165 ? -16.260 -1.454 19.458 1.00 89.31 165 LEU A O 1
ATOM 1319 N N . SER A 1 166 ? -17.645 -2.997 20.317 1.00 82.62 166 SER A N 1
ATOM 1320 C CA . SER A 1 166 ? -17.111 -4.097 19.505 1.00 82.62 166 SER A CA 1
ATOM 1321 C C . SER A 1 166 ? -17.581 -4.041 18.047 1.00 82.62 166 SER A C 1
ATOM 1323 O O . SER A 1 166 ? -16.831 -4.424 17.148 1.00 82.62 166 SER A O 1
ATOM 1325 N N . ALA A 1 167 ? -18.786 -3.524 17.788 1.00 87.75 167 ALA A N 1
ATOM 1326 C CA . ALA A 1 167 ? -19.323 -3.380 16.438 1.00 87.75 167 ALA A CA 1
ATOM 1327 C C . ALA A 1 167 ? -18.712 -2.204 15.660 1.00 87.75 167 ALA A C 1
ATOM 1329 O O . ALA A 1 167 ? -18.590 -2.286 14.436 1.00 87.75 167 ALA A O 1
ATOM 1330 N N . TYR A 1 168 ? -18.311 -1.126 16.340 1.00 89.81 168 TYR A N 1
ATOM 1331 C CA . TYR A 1 168 ? -17.858 0.106 15.688 1.00 89.81 168 TYR A CA 1
ATOM 1332 C C . TYR A 1 168 ? -16.691 -0.096 14.697 1.00 89.81 168 TYR A C 1
ATOM 1334 O O . TYR A 1 168 ? -16.842 0.307 13.540 1.00 89.81 168 TYR A O 1
ATOM 1342 N N . PRO A 1 169 ? -15.580 -0.788 15.038 1.00 90.38 169 PRO A N 1
ATOM 1343 C CA . PRO A 1 169 ? -14.508 -1.045 14.074 1.00 90.38 169 PRO A CA 1
ATOM 1344 C C . PRO A 1 169 ? -14.976 -1.872 12.869 1.00 90.38 169 PRO A C 1
ATOM 1346 O O . PRO A 1 169 ? -14.552 -1.627 11.743 1.00 90.38 169 PRO A O 1
ATOM 1349 N N . ALA A 1 170 ? -15.876 -2.837 13.066 1.00 86.62 170 ALA A N 1
ATOM 1350 C CA . ALA A 1 170 ? -16.383 -3.661 11.970 1.00 86.62 170 ALA A CA 1
ATOM 1351 C C . ALA A 1 170 ? -17.233 -2.840 10.986 1.00 86.62 170 ALA A C 1
ATOM 1353 O O . ALA A 1 170 ? -17.042 -2.934 9.771 1.00 86.62 170 ALA A O 1
ATOM 1354 N N . VAL A 1 171 ? -18.127 -1.995 11.509 1.00 89.44 171 VAL A N 1
ATOM 1355 C CA . VAL A 1 171 ? -18.972 -1.104 10.700 1.00 89.44 171 VAL A CA 1
ATOM 1356 C C . VAL A 1 171 ? -18.126 -0.055 9.981 1.00 89.44 171 VAL A C 1
ATOM 1358 O O . VAL A 1 171 ? -18.322 0.173 8.788 1.00 89.44 171 VAL A O 1
ATOM 1361 N N . LEU A 1 172 ? -17.133 0.529 10.657 1.00 91.06 172 LEU A N 1
ATOM 1362 C CA . LEU A 1 172 ? -16.227 1.490 10.033 1.00 91.06 172 LEU A CA 1
ATOM 1363 C C . LEU A 1 172 ? -15.425 0.853 8.888 1.00 91.06 172 LEU A C 1
ATOM 1365 O O . LEU A 1 172 ? -15.305 1.450 7.820 1.00 91.06 172 LEU A O 1
ATOM 1369 N N . ALA A 1 173 ? -14.922 -0.374 9.065 1.00 88.94 173 ALA A N 1
ATOM 1370 C CA . ALA A 1 173 ? -14.227 -1.094 7.995 1.00 88.94 173 ALA A CA 1
ATOM 1371 C C . ALA A 1 173 ? -15.129 -1.329 6.777 1.00 88.94 173 ALA A C 1
ATOM 1373 O O . ALA A 1 173 ? -14.663 -1.221 5.644 1.00 88.94 173 ALA A O 1
ATOM 1374 N N . ALA A 1 174 ? -16.403 -1.665 7.000 1.00 87.62 174 ALA A N 1
ATOM 1375 C CA . ALA A 1 174 ? -17.373 -1.816 5.921 1.00 87.62 174 ALA A CA 1
ATOM 1376 C C . ALA A 1 174 ? -17.614 -0.476 5.209 1.00 87.62 174 ALA A C 1
ATOM 1378 O O . ALA A 1 174 ? -17.516 -0.414 3.988 1.00 87.62 174 ALA A O 1
ATOM 1379 N N . TYR A 1 175 ? -17.810 0.604 5.969 1.00 88.81 175 TYR A N 1
ATOM 1380 C CA . TYR A 1 175 ? -18.019 1.950 5.433 1.00 88.81 175 TYR A CA 1
ATOM 1381 C C . TYR A 1 175 ? -16.839 2.466 4.592 1.00 88.81 175 TYR A C 1
ATOM 1383 O O . TYR A 1 175 ? -17.047 3.104 3.562 1.00 88.81 175 TYR A O 1
ATOM 1391 N N . LEU A 1 176 ? -15.594 2.185 4.995 1.00 89.19 176 LEU A N 1
ATOM 1392 C CA . LEU A 1 176 ? -14.397 2.587 4.241 1.00 89.19 176 LEU A CA 1
ATOM 1393 C C . LEU A 1 176 ? -14.185 1.781 2.948 1.00 89.19 176 LEU A C 1
ATOM 1395 O O . LEU A 1 176 ? -13.444 2.229 2.077 1.00 89.19 176 LEU A O 1
ATOM 1399 N N . ARG A 1 177 ? -14.797 0.597 2.826 1.00 87.31 177 ARG A N 1
ATOM 1400 C CA . ARG A 1 177 ? -14.701 -0.265 1.635 1.00 87.31 177 ARG A CA 1
ATOM 1401 C C . ARG A 1 177 ? -15.767 0.032 0.590 1.00 87.31 177 ARG A C 1
ATOM 1403 O O . ARG A 1 177 ? -15.620 -0.411 -0.546 1.00 87.31 177 ARG A O 1
ATOM 1410 N N . THR A 1 178 ? -16.827 0.744 0.960 1.00 87.56 178 THR A N 1
ATOM 1411 C CA . THR A 1 178 ? -17.865 1.149 0.016 1.00 87.56 178 THR A CA 1
ATOM 1412 C C . THR A 1 178 ? -17.276 2.143 -0.992 1.00 87.56 178 THR A C 1
ATOM 1414 O O . THR A 1 178 ? -16.723 3.165 -0.571 1.00 87.56 178 THR A O 1
ATOM 1417 N N . PRO A 1 179 ? -17.373 1.881 -2.310 1.00 80.38 179 PRO A N 1
ATOM 1418 C CA . PRO A 1 179 ? -16.920 2.816 -3.334 1.00 80.38 179 PRO A CA 1
ATOM 1419 C C . PRO A 1 179 ? -17.663 4.144 -3.189 1.00 80.38 179 PRO A C 1
ATOM 1421 O O . PRO A 1 179 ? -18.889 4.190 -3.265 1.00 80.38 179 PRO A O 1
ATOM 1424 N N . ARG A 1 180 ? -16.935 5.238 -2.963 1.00 70.00 180 ARG A N 1
ATOM 1425 C CA . ARG A 1 180 ? -17.517 6.584 -2.946 1.00 70.00 180 ARG A CA 1
ATOM 1426 C C . ARG A 1 180 ? -17.441 7.143 -4.362 1.00 70.00 180 ARG A C 1
ATOM 1428 O O . ARG A 1 180 ? -16.409 7.684 -4.741 1.00 70.00 180 ARG A O 1
ATOM 1435 N N . GLY A 1 181 ? -18.496 6.935 -5.146 1.00 62.41 181 GLY A N 1
ATOM 1436 C CA . GLY A 1 181 ? -18.584 7.442 -6.518 1.00 62.41 181 GLY A CA 1
ATOM 1437 C C . GLY A 1 181 ? -19.445 6.578 -7.433 1.00 62.41 181 GLY A C 1
ATOM 1438 O O . GLY A 1 181 ? -18.910 5.901 -8.298 1.00 62.41 181 GLY A O 1
ATOM 1439 N N . THR A 1 182 ? -20.759 6.574 -7.216 1.00 45.44 182 THR A N 1
ATOM 1440 C CA . THR A 1 182 ? -21.791 6.333 -8.245 1.00 45.44 182 THR A CA 1
ATOM 1441 C C . THR A 1 182 ? -23.056 7.042 -7.766 1.00 45.44 182 THR A C 1
ATOM 1443 O O . THR A 1 182 ? -23.846 6.497 -6.998 1.00 45.44 182 THR A O 1
ATOM 1446 N N . GLY A 1 183 ? -23.157 8.314 -8.131 1.00 43.03 183 GLY A N 1
ATOM 1447 C CA . GLY A 1 183 ? -24.364 9.131 -8.096 1.00 43.03 183 GLY A CA 1
ATOM 1448 C C . GLY A 1 183 ? -24.481 9.809 -9.448 1.00 43.03 183 GLY A C 1
ATOM 1449 O O . GLY A 1 183 ? -23.401 10.085 -10.023 1.00 43.03 183 GLY A O 1
#

Radius of gyration: 32.15 Å; chains: 1; bounding box: 56×31×110 Å

pLDDT: mean 75.05, std 21.18, range [27.33, 97.62]

Secondary structure (DSSP, 8-state):
-------------------S-S----SSPPPPPHHHHHHHTTS---------GGGHHHHHHHGGGSHHHHHHHHHHHHHHHHHHHHHHHHHHH-------HHHHHHHHHHHHHHHHHHHHHHHHHHHHHHHHHHHHHHHHHHHHHHHHHHS-TT-THHHHHHHHHHHHHHHHHHHHHS-S---

Sequence (183 aa):
MTWRLRTRKGGKMSPGTHSVEHLAFPRAPMPWPRYLRSLTRTLPGRSMITYDPKNWLRILFDFPRSPVFRTLALDVLGAGAYAALVVWGENTLGMAVPLGPSFLSILGIILGLLLVFRTNTAYDRWWEGRRAWGQLVNTSRAIGHALDAMLPDRAPERARYATLLSAYPAVLAAYLRTPRGTG